Protein AF-A0AAD7Z3L7-F1 (afdb_monomer_lite)

Structure (mmCIF, N/CA/C/O backbone):
data_AF-A0AAD7Z3L7-F1
#
_entry.id   AF-A0AAD7Z3L7-F1
#
loop_
_atom_site.group_PDB
_atom_site.id
_atom_site.type_symbol
_atom_site.label_atom_id
_atom_site.label_alt_id
_atom_site.label_comp_id
_atom_site.label_asym_id
_atom_site.label_entity_id
_atom_site.label_seq_id
_atom_site.pdbx_PDB_ins_code
_atom_site.Cartn_x
_atom_site.Cartn_y
_atom_site.Cartn_z
_atom_site.occupancy
_atom_site.B_iso_or_equiv
_atom_site.auth_seq_id
_atom_site.auth_comp_id
_atom_site.auth_asym_id
_atom_site.auth_atom_id
_atom_site.pdbx_PDB_model_num
ATOM 1 N N . MET A 1 1 ? 17.296 25.401 5.928 1.00 45.88 1 MET A N 1
ATOM 2 C CA . MET A 1 1 ? 17.679 24.750 7.196 1.00 45.88 1 MET A CA 1
ATOM 3 C C . MET A 1 1 ? 16.437 24.711 8.078 1.00 45.88 1 MET A C 1
ATOM 5 O O . MET A 1 1 ? 16.164 25.673 8.778 1.00 45.88 1 MET A O 1
ATOM 9 N N . SER A 1 2 ? 15.615 23.672 7.955 1.00 45.41 2 SER A N 1
ATOM 10 C CA . SER A 1 2 ? 14.399 23.488 8.762 1.00 45.41 2 SER A CA 1
ATOM 11 C C . SER A 1 2 ? 14.675 22.335 9.730 1.00 45.41 2 SER A C 1
ATOM 13 O O . SER A 1 2 ? 15.029 21.252 9.259 1.00 45.41 2 SER A O 1
ATOM 15 N N . PRO A 1 3 ? 14.619 22.545 11.057 1.00 53.97 3 PRO A N 1
ATOM 16 C CA . PRO A 1 3 ? 15.064 21.536 12.001 1.00 53.97 3 PRO A CA 1
ATOM 17 C C . PRO A 1 3 ? 14.051 20.392 12.039 1.00 53.97 3 PRO A C 1
ATOM 19 O O . PRO A 1 3 ? 12.862 20.585 12.287 1.00 53.97 3 PRO A O 1
ATOM 22 N N . PHE A 1 4 ? 14.550 19.188 11.788 1.00 55.22 4 PHE A N 1
ATOM 23 C CA . PHE A 1 4 ? 13.858 17.933 12.037 1.00 55.22 4 PHE A CA 1
ATOM 24 C C . PHE A 1 4 ? 13.775 17.763 13.564 1.00 55.22 4 PHE A C 1
ATOM 26 O O . PHE A 1 4 ? 14.717 17.291 14.196 1.00 55.22 4 PHE A O 1
ATOM 33 N N . PHE A 1 5 ? 12.703 18.255 14.187 1.00 54.16 5 PHE A N 1
ATOM 34 C CA . PHE A 1 5 ? 12.500 18.140 15.631 1.00 54.16 5 PHE A CA 1
ATOM 35 C C . PHE A 1 5 ? 11.645 16.909 15.938 1.00 54.16 5 PHE A C 1
ATOM 37 O O . PHE A 1 5 ? 10.453 16.888 15.638 1.00 54.16 5 PHE A O 1
ATOM 44 N N . PHE A 1 6 ? 12.256 15.893 16.553 1.00 53.88 6 PHE A N 1
ATOM 45 C CA . PHE A 1 6 ? 11.548 14.761 17.154 1.00 53.88 6 PHE A CA 1
ATOM 46 C C . PHE A 1 6 ? 11.701 14.816 18.683 1.00 53.88 6 PHE A C 1
ATOM 48 O O . PHE A 1 6 ? 12.828 14.719 19.174 1.00 53.88 6 PHE A O 1
ATOM 55 N N . PRO A 1 7 ? 10.606 14.986 19.448 1.00 62.03 7 PRO A N 1
ATOM 56 C CA . PRO A 1 7 ? 10.665 15.108 20.897 1.00 62.03 7 PRO A CA 1
ATOM 57 C C . PRO A 1 7 ? 10.422 13.776 21.625 1.00 62.03 7 PRO A C 1
ATOM 59 O O . PRO A 1 7 ? 9.556 12.997 21.249 1.00 62.03 7 PRO A O 1
ATOM 62 N N . VAL A 1 8 ? 11.140 13.617 22.744 1.00 56.88 8 VAL A N 1
ATOM 63 C CA . VAL A 1 8 ? 10.835 12.777 23.923 1.00 56.88 8 VAL A CA 1
ATOM 64 C C . VAL A 1 8 ? 10.897 11.246 23.743 1.00 56.88 8 VAL A C 1
ATOM 66 O O . VAL A 1 8 ? 10.131 10.625 23.013 1.00 56.88 8 VAL A O 1
ATOM 69 N N . ARG A 1 9 ? 11.789 10.607 24.523 1.00 57.38 9 ARG A N 1
ATOM 70 C CA . ARG A 1 9 ? 11.833 9.143 24.686 1.00 57.38 9 ARG A CA 1
ATOM 71 C C . ARG A 1 9 ? 10.547 8.662 25.365 1.00 57.38 9 ARG A C 1
ATOM 73 O O . ARG A 1 9 ? 10.254 9.098 26.473 1.00 57.38 9 ARG A O 1
ATOM 80 N N . GLY A 1 10 ? 9.816 7.756 24.718 1.00 57.53 10 GLY A N 1
ATOM 81 C CA . GLY A 1 10 ? 8.601 7.140 25.271 1.00 57.53 10 GLY A CA 1
ATOM 82 C C . GLY A 1 10 ? 7.510 6.846 24.241 1.00 57.53 10 GLY A C 1
ATOM 83 O O . GLY A 1 10 ? 6.602 6.078 24.525 1.00 57.53 10 GLY A O 1
ATOM 84 N N . TYR A 1 11 ? 7.621 7.398 23.035 1.00 57.16 11 TYR A N 1
ATOM 85 C CA . TYR A 1 11 ? 6.714 7.106 21.933 1.00 57.16 11 TYR A CA 1
ATOM 86 C C . TYR A 1 11 ? 7.459 6.321 20.854 1.00 57.16 11 TYR A C 1
ATOM 88 O O . TYR A 1 11 ? 8.129 6.899 20.001 1.00 57.16 11 TYR A O 1
ATOM 96 N N . SER A 1 12 ? 7.304 4.998 20.840 1.00 61.22 12 SER A N 1
ATOM 97 C CA . SER A 1 12 ? 7.389 4.209 19.605 1.00 61.22 12 SER A CA 1
ATOM 98 C C . SER A 1 12 ? 6.189 4.590 18.729 1.00 61.22 12 SER A C 1
ATOM 100 O O . SER A 1 12 ? 5.254 3.828 18.540 1.00 61.22 12 SER A O 1
ATOM 102 N N . PHE A 1 13 ? 6.151 5.846 18.281 1.00 58.28 13 PHE A N 1
ATOM 103 C CA . PHE A 1 13 ? 5.118 6.352 17.392 1.00 58.28 13 PHE A CA 1
ATOM 104 C C . PHE A 1 13 ? 5.705 6.437 15.998 1.00 58.28 13 PHE A C 1
ATOM 106 O O . PHE A 1 13 ? 6.013 7.513 15.481 1.00 58.28 13 PHE A O 1
ATOM 113 N N . LEU A 1 14 ? 5.928 5.265 15.411 1.00 68.25 14 LEU A N 1
ATOM 114 C CA . LEU A 1 14 ? 6.297 5.193 14.015 1.00 68.25 14 LEU A CA 1
ATOM 115 C C . LEU A 1 14 ? 5.031 5.492 13.202 1.00 68.25 14 LEU A C 1
ATOM 117 O O . LEU A 1 14 ? 3.999 4.857 13.416 1.00 68.25 14 LEU A O 1
ATOM 121 N N . PRO A 1 15 ? 5.069 6.441 12.253 1.00 67.31 15 PRO A N 1
ATOM 122 C CA . PRO A 1 15 ? 3.942 6.699 11.359 1.00 67.31 15 PRO A CA 1
ATOM 123 C C . PRO A 1 15 ? 3.438 5.429 10.651 1.00 67.31 15 PRO A C 1
ATOM 125 O O . PRO A 1 15 ? 2.247 5.317 10.365 1.00 67.31 15 PRO A O 1
ATOM 128 N N . ALA A 1 16 ? 4.331 4.457 10.433 1.00 67.88 16 ALA A N 1
ATOM 129 C CA . ALA A 1 16 ? 4.010 3.133 9.911 1.00 67.88 16 ALA A CA 1
ATOM 130 C C . ALA A 1 16 ? 3.037 2.347 10.813 1.00 67.88 16 ALA A C 1
ATOM 132 O O . ALA A 1 16 ? 2.103 1.734 10.301 1.00 67.88 16 ALA A O 1
ATOM 133 N N . ASP A 1 17 ? 3.179 2.431 12.138 1.00 76.12 17 ASP A N 1
ATOM 134 C CA . ASP A 1 17 ? 2.327 1.707 13.092 1.00 76.12 17 ASP A CA 1
ATOM 135 C C . ASP A 1 17 ? 0.894 2.252 13.076 1.00 76.12 17 ASP A C 1
ATOM 137 O O . ASP A 1 17 ? -0.078 1.501 13.166 1.00 76.12 17 ASP A O 1
ATOM 141 N N . ARG A 1 18 ? 0.741 3.570 12.882 1.00 77.31 18 ARG A N 1
ATOM 142 C CA . ARG A 1 18 ? -0.578 4.197 12.703 1.00 77.31 18 ARG A CA 1
ATOM 143 C C . ARG A 1 18 ? -1.270 3.664 11.449 1.00 77.31 18 ARG A C 1
ATOM 145 O O . ARG A 1 18 ? -2.460 3.362 11.501 1.00 77.31 18 ARG A O 1
ATOM 152 N N . ILE A 1 19 ? -0.542 3.563 10.337 1.00 78.38 19 ILE A N 1
ATOM 153 C CA . ILE A 1 19 ? -1.070 3.010 9.085 1.00 78.38 19 ILE A CA 1
ATOM 154 C C . ILE A 1 19 ? -1.480 1.549 9.292 1.00 78.38 19 ILE A C 1
ATOM 156 O O . ILE A 1 19 ? -2.580 1.172 8.900 1.00 78.38 19 ILE A O 1
ATOM 160 N N . PHE A 1 20 ? -0.659 0.761 9.992 1.00 78.38 20 PHE A N 1
ATOM 161 C CA . PHE A 1 20 ? -0.961 -0.637 10.292 1.00 78.38 20 PHE A CA 1
ATOM 162 C C . PHE A 1 20 ? -2.256 -0.797 11.100 1.00 78.38 20 PHE A C 1
ATOM 164 O O . PHE A 1 20 ? -3.117 -1.586 10.720 1.00 78.38 20 PHE A O 1
ATOM 171 N N . GLY A 1 21 ? -2.455 0.009 12.148 1.00 83.00 21 GLY A N 1
ATOM 172 C CA . GLY A 1 21 ? -3.689 -0.023 12.940 1.00 83.00 21 GLY A CA 1
AT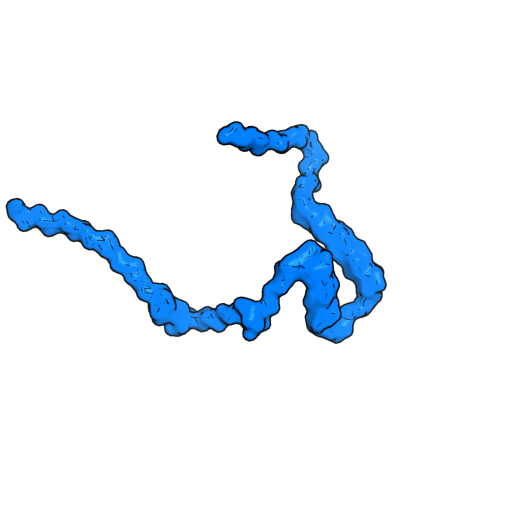OM 173 C C . GLY A 1 21 ? -4.940 0.405 12.158 1.00 83.00 21 GLY A C 1
ATOM 174 O O . GLY A 1 21 ? -6.028 -0.131 12.378 1.00 83.00 21 GLY A O 1
ATOM 175 N N . ILE A 1 22 ? -4.805 1.343 11.212 1.00 83.62 22 ILE A N 1
ATOM 176 C CA . ILE A 1 22 ? -5.900 1.728 10.304 1.00 83.62 22 ILE A CA 1
ATOM 177 C C . ILE A 1 22 ? -6.249 0.557 9.382 1.00 83.62 22 ILE A C 1
ATOM 179 O O . ILE A 1 22 ? -7.427 0.213 9.266 1.00 83.62 22 ILE A O 1
ATOM 183 N N . THR A 1 23 ? -5.244 -0.081 8.779 1.00 83.25 23 THR A N 1
ATOM 184 C CA . THR A 1 23 ? -5.433 -1.256 7.920 1.00 83.25 23 THR A CA 1
ATOM 185 C C . THR A 1 23 ? -6.076 -2.401 8.688 1.00 83.25 23 THR A C 1
ATOM 187 O O . THR A 1 23 ? -7.057 -2.966 8.221 1.00 83.25 23 THR A O 1
ATOM 190 N N . GLU A 1 24 ? -5.596 -2.708 9.895 1.00 84.38 24 GLU A N 1
ATOM 191 C CA . GLU A 1 24 ? -6.135 -3.783 10.731 1.00 84.38 24 GLU A CA 1
ATOM 192 C C . GLU A 1 24 ? -7.612 -3.546 11.083 1.00 84.38 24 GLU A C 1
ATOM 194 O O . GLU A 1 24 ? -8.435 -4.461 11.020 1.00 84.38 24 GLU A O 1
ATOM 199 N N . LYS A 1 25 ? -7.986 -2.298 11.394 1.00 85.69 25 LYS A N 1
ATOM 200 C CA . LYS A 1 25 ? -9.383 -1.928 11.653 1.00 85.69 25 LYS A CA 1
ATOM 201 C C . LYS A 1 25 ? -10.273 -2.119 10.422 1.00 85.69 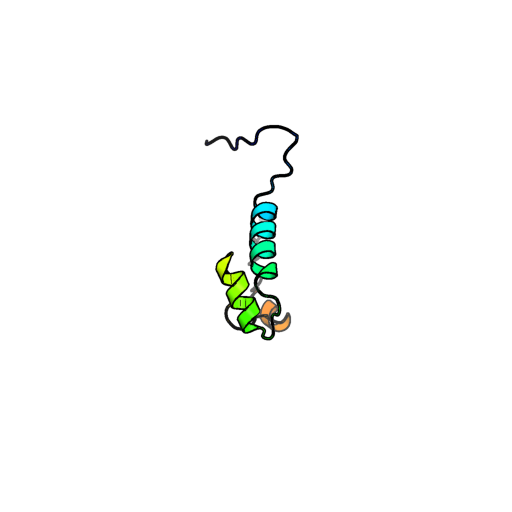25 LYS A C 1
ATOM 203 O O . LYS A 1 25 ? -11.426 -2.519 10.579 1.00 85.69 25 LYS A O 1
ATOM 208 N N . GLN A 1 26 ? -9.772 -1.812 9.226 1.00 83.31 26 GLN A N 1
ATOM 209 C CA . GLN A 1 26 ? -10.510 -2.026 7.976 1.00 83.31 26 GLN A CA 1
ATOM 210 C C . GLN A 1 26 ? -10.594 -3.512 7.620 1.00 83.31 26 GLN A C 1
ATOM 212 O O . GLN A 1 26 ? -11.657 -3.990 7.233 1.00 83.31 26 GLN A O 1
ATOM 217 N N . LEU A 1 27 ? -9.514 -4.261 7.832 1.00 83.31 27 LEU A N 1
ATOM 218 C CA . LEU A 1 27 ? -9.474 -5.700 7.613 1.00 83.31 27 LEU A CA 1
ATOM 219 C C . LEU A 1 27 ? -10.482 -6.419 8.514 1.00 83.31 27 LEU A C 1
ATOM 221 O O . LEU A 1 27 ? -11.261 -7.228 8.039 1.00 83.31 27 LEU A O 1
ATOM 225 N N . ARG A 1 28 ? -10.569 -6.040 9.794 1.00 83.69 28 ARG A N 1
ATOM 226 C CA . ARG A 1 28 ? -11.525 -6.624 10.750 1.00 83.69 28 ARG A CA 1
ATOM 227 C C . ARG A 1 28 ? -12.998 -6.397 10.377 1.00 83.69 28 ARG A C 1
ATOM 229 O O . ARG A 1 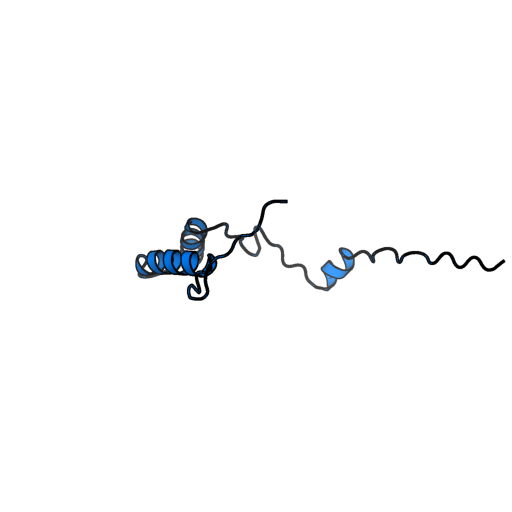28 ? -13.863 -7.116 10.864 1.00 83.69 28 ARG A O 1
ATOM 236 N N . ARG A 1 29 ? -13.302 -5.389 9.552 1.00 83.00 29 ARG A N 1
ATOM 237 C CA . ARG A 1 29 ? -14.664 -5.137 9.044 1.00 83.00 29 ARG A CA 1
ATOM 238 C C . ARG A 1 29 ? -15.023 -6.037 7.865 1.00 83.00 29 ARG A C 1
ATOM 240 O O . ARG A 1 29 ? -16.203 -6.300 7.661 1.00 83.00 29 ARG A O 1
ATOM 247 N N . ASN A 1 30 ? -14.025 -6.505 7.123 1.00 78.56 30 ASN A N 1
ATOM 248 C CA . ASN A 1 30 ? -14.186 -7.427 6.009 1.00 78.56 30 ASN A CA 1
ATOM 249 C C . ASN A 1 30 ? -13.912 -8.843 6.529 1.00 78.56 30 ASN A C 1
ATOM 251 O O . ASN A 1 30 ? -12.770 -9.288 6.573 1.00 78.56 30 ASN A O 1
ATOM 255 N N . SER A 1 31 ? -14.967 -9.517 7.001 1.00 71.75 31 SER A N 1
ATOM 256 C CA . SER A 1 31 ? -14.863 -10.819 7.682 1.00 71.75 31 SER A CA 1
ATOM 257 C C . SER A 1 31 ? -14.181 -11.894 6.831 1.00 71.75 31 SER A C 1
ATOM 259 O O . SER A 1 31 ? -13.570 -12.803 7.387 1.00 71.75 31 SER A O 1
ATOM 261 N N . GLU A 1 32 ? -14.279 -11.792 5.505 1.00 77.88 32 GLU A N 1
ATOM 262 C CA . GLU A 1 32 ? -13.648 -12.701 4.555 1.00 77.88 32 GLU A CA 1
ATOM 263 C C . GLU A 1 32 ? -13.156 -11.909 3.340 1.00 77.88 32 GLU A C 1
ATOM 265 O O . GLU A 1 32 ? -13.861 -11.041 2.826 1.00 77.88 32 GLU A O 1
ATOM 270 N N . ILE A 1 33 ? -11.937 -12.212 2.889 1.00 80.38 33 ILE A N 1
ATOM 271 C CA . ILE A 1 33 ? -11.391 -11.746 1.612 1.00 80.38 33 ILE A CA 1
ATOM 272 C C . ILE A 1 33 ? -11.339 -12.976 0.713 1.00 80.38 33 ILE A C 1
ATOM 274 O O . ILE A 1 33 ? -10.527 -13.874 0.941 1.00 80.38 33 ILE A O 1
ATOM 278 N N . LEU A 1 34 ? -12.242 -13.040 -0.262 1.00 77.69 34 LEU A N 1
ATOM 279 C CA . LEU A 1 34 ? -12.426 -14.220 -1.111 1.00 77.69 34 LEU A CA 1
ATOM 280 C C . LEU A 1 34 ? -11.594 -14.136 -2.393 1.00 77.69 34 LEU A C 1
ATOM 282 O O . LEU A 1 34 ? -11.186 -15.169 -2.924 1.00 77.69 34 LEU A O 1
ATOM 286 N N . THR A 1 35 ? -11.315 -12.924 -2.881 1.00 83.19 35 THR A N 1
ATOM 287 C CA . THR A 1 35 ? -10.580 -12.716 -4.132 1.00 83.19 35 THR A CA 1
ATOM 288 C C . THR A 1 35 ? -9.345 -11.834 -3.960 1.00 83.19 35 THR A C 1
ATOM 290 O O . THR A 1 35 ? -9.204 -11.067 -3.006 1.00 83.19 35 THR A O 1
ATOM 293 N N . SER A 1 36 ? -8.402 -11.956 -4.899 1.00 81.00 36 SER A N 1
ATOM 294 C CA . SER A 1 36 ? -7.212 -11.099 -4.928 1.00 81.00 36 SER A CA 1
ATOM 295 C C . SER A 1 36 ? -7.543 -9.639 -5.251 1.00 81.00 36 SER A C 1
ATOM 297 O O . SER A 1 36 ? -6.798 -8.758 -4.827 1.00 81.00 36 SER A O 1
ATOM 299 N N . ASP A 1 37 ? -8.647 -9.382 -5.954 1.00 81.75 37 ASP A N 1
ATOM 300 C CA . ASP A 1 37 ? -9.132 -8.030 -6.238 1.00 81.75 37 ASP A CA 1
ATOM 301 C C . ASP A 1 37 ? -9.654 -7.350 -4.965 1.00 81.75 37 ASP A C 1
ATOM 303 O O . ASP A 1 37 ? -9.230 -6.236 -4.663 1.00 81.75 37 ASP A O 1
ATOM 307 N N . ASP A 1 38 ? -10.436 -8.058 -4.138 1.00 81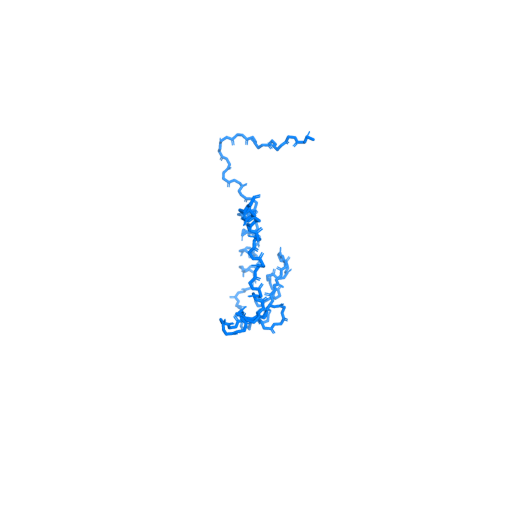.38 38 ASP A N 1
ATOM 308 C CA . ASP A 1 38 ? -10.909 -7.541 -2.839 1.00 81.38 38 ASP A CA 1
ATOM 309 C C . ASP A 1 38 ? -9.734 -7.110 -1.946 1.00 81.38 38 ASP A C 1
ATOM 311 O O . ASP A 1 38 ? -9.764 -6.078 -1.270 1.00 81.38 38 ASP A O 1
ATOM 315 N N . TYR A 1 39 ? -8.650 -7.890 -1.968 1.00 82.50 39 TYR A N 1
ATOM 316 C CA . TYR A 1 39 ? -7.423 -7.542 -1.261 1.00 82.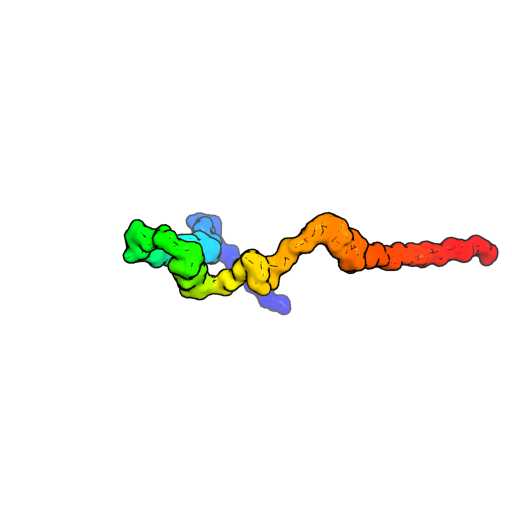50 39 TYR A CA 1
ATOM 317 C C . TYR A 1 39 ? -6.822 -6.239 -1.806 1.00 82.50 39 TYR A C 1
ATOM 319 O O . TYR A 1 39 ? -6.455 -5.352 -1.038 1.00 82.50 39 TYR A O 1
ATOM 327 N N . GLN A 1 40 ? -6.736 -6.076 -3.126 1.00 82.94 40 GLN A N 1
ATOM 328 C CA . GLN A 1 40 ? -6.187 -4.857 -3.722 1.00 82.94 40 GLN A CA 1
ATOM 329 C C . GLN A 1 40 ? -7.022 -3.619 -3.384 1.00 82.94 40 GLN A C 1
ATOM 331 O O . GLN A 1 40 ? -6.440 -2.593 -3.034 1.00 82.94 40 GLN A O 1
ATOM 336 N N . GLU A 1 41 ? -8.350 -3.714 -3.411 1.00 83.69 41 GLU A N 1
ATOM 337 C CA . GLU A 1 41 ? -9.248 -2.600 -3.081 1.00 83.69 41 GLU A CA 1
ATOM 338 C C . GLU A 1 41 ? -9.082 -2.123 -1.628 1.00 83.69 41 GLU A C 1
ATOM 340 O O . GLU A 1 41 ? -8.967 -0.919 -1.354 1.00 83.69 41 GLU A O 1
ATOM 345 N N . ILE A 1 42 ? -8.978 -3.060 -0.680 1.00 82.56 42 ILE A N 1
ATOM 346 C CA . ILE A 1 42 ? -8.785 -2.733 0.740 1.00 82.56 42 ILE A CA 1
ATOM 347 C C . ILE A 1 42 ? -7.468 -1.976 0.944 1.00 82.56 42 ILE A C 1
ATOM 349 O O . ILE A 1 42 ? -7.431 -0.955 1.637 1.00 82.56 42 ILE A O 1
ATOM 353 N N . TYR A 1 43 ? -6.382 -2.437 0.322 1.00 82.06 43 TYR A N 1
ATOM 354 C CA . TYR A 1 43 ? -5.073 -1.804 0.487 1.00 82.06 43 TYR A CA 1
ATOM 355 C C . TYR A 1 43 ? -4.937 -0.497 -0.308 1.00 82.06 43 TYR A C 1
ATOM 357 O O . TYR A 1 43 ? -4.264 0.420 0.169 1.00 82.06 43 TYR A O 1
ATOM 365 N N . GLN A 1 44 ? -5.627 -0.356 -1.446 1.00 84.81 44 GLN A N 1
ATOM 366 C CA . GLN A 1 44 ? -5.716 0.910 -2.191 1.00 84.81 44 GLN A CA 1
ATOM 367 C C . GLN A 1 44 ? -6.367 2.023 -1.366 1.00 84.81 44 GLN A C 1
ATOM 369 O O . GLN A 1 44 ? -6.025 3.195 -1.511 1.00 84.81 44 GLN A O 1
ATOM 374 N N . THR A 1 45 ? -7.272 1.664 -0.455 1.00 81.56 45 THR A N 1
ATOM 375 C CA . THR A 1 45 ? -7.929 2.628 0.436 1.00 81.56 45 THR A CA 1
ATOM 376 C C . THR A 1 45 ? -6.955 3.243 1.451 1.00 81.56 45 THR A C 1
ATOM 378 O O . THR A 1 45 ? -7.167 4.359 1.926 1.00 81.56 45 THR A O 1
ATOM 381 N N . VAL A 1 46 ? -5.880 2.531 1.803 1.00 81.38 46 VAL A N 1
ATOM 382 C CA . VAL A 1 46 ? -4.903 2.972 2.811 1.00 81.38 46 VAL A CA 1
ATOM 383 C C . VAL A 1 46 ? -3.680 3.638 2.177 1.00 81.38 46 VAL A C 1
ATOM 385 O O . VAL A 1 46 ? -3.053 4.503 2.794 1.00 81.38 46 VAL A O 1
ATOM 388 N N . GLY A 1 47 ? -3.332 3.273 0.945 1.00 79.94 47 GLY A N 1
ATOM 389 C CA . GLY A 1 47 ? -2.183 3.841 0.257 1.00 79.94 47 GLY A CA 1
ATOM 390 C C . GLY A 1 47 ? -2.095 3.439 -1.209 1.00 79.94 47 GLY A C 1
ATOM 391 O O . GLY A 1 47 ? -2.963 2.768 -1.753 1.00 79.94 47 GLY A O 1
ATOM 392 N N . SER A 1 48 ? -1.014 3.859 -1.863 1.00 82.69 48 SER A N 1
ATOM 393 C CA . SER A 1 48 ? -0.782 3.526 -3.268 1.00 82.69 48 SER A CA 1
ATOM 394 C C . SER A 1 48 ? -0.290 2.084 -3.406 1.00 82.69 48 SER A C 1
ATOM 396 O O . SER A 1 48 ? 0.817 1.751 -2.973 1.00 82.69 48 SER A O 1
ATOM 398 N N . VAL A 1 49 ? -1.115 1.228 -4.007 1.00 82.94 49 VAL A N 1
ATOM 399 C CA . VAL A 1 49 ? -0.796 -0.179 -4.278 1.00 82.94 49 VAL A CA 1
ATOM 400 C C . VAL A 1 49 ? -0.355 -0.318 -5.728 1.00 82.94 49 VAL A C 1
ATOM 402 O O . VAL A 1 49 ? -1.044 0.146 -6.630 1.00 82.94 49 VAL A O 1
ATOM 405 N N . HIS A 1 50 ? 0.779 -0.983 -5.942 1.00 82.56 50 HIS A N 1
ATOM 406 C CA . HIS A 1 50 ? 1.290 -1.305 -7.273 1.00 82.56 50 HIS A CA 1
ATOM 407 C C . HIS A 1 50 ? 1.190 -2.810 -7.492 1.00 82.56 50 HIS A C 1
ATOM 409 O O . HIS A 1 50 ? 1.638 -3.596 -6.653 1.00 82.56 50 HIS A O 1
ATOM 415 N N . VAL A 1 51 ? 0.607 -3.214 -8.616 1.00 82.12 51 VAL A N 1
ATOM 416 C CA . VAL A 1 51 ? 0.334 -4.618 -8.917 1.00 82.12 51 VAL A CA 1
ATOM 417 C C . VAL A 1 51 ? 1.475 -5.213 -9.735 1.00 82.12 51 VAL A C 1
ATOM 419 O O . VAL A 1 51 ? 1.865 -4.701 -10.791 1.00 82.12 51 VAL A O 1
ATOM 422 N N . LEU A 1 52 ? 2.003 -6.340 -9.256 1.00 80.31 52 LEU A N 1
ATOM 423 C CA . LEU A 1 52 ? 3.022 -7.108 -9.962 1.00 80.31 52 LEU A CA 1
ATOM 424 C C . LEU A 1 52 ? 2.451 -7.661 -11.275 1.00 80.31 52 LEU A C 1
ATOM 426 O O . LEU A 1 52 ? 1.400 -8.292 -11.285 1.00 80.31 52 LEU A O 1
ATOM 430 N N . GLY A 1 53 ? 3.142 -7.425 -12.387 1.00 77.50 53 GLY A N 1
ATOM 431 C CA . GLY A 1 53 ? 2.705 -7.805 -13.732 1.00 77.50 53 GLY A CA 1
ATOM 432 C C . GLY A 1 53 ? 1.908 -6.724 -14.470 1.00 77.50 53 GLY A C 1
ATOM 433 O O . GLY A 1 53 ? 1.873 -6.761 -15.698 1.00 77.50 53 GLY A O 1
ATOM 434 N N . LYS A 1 54 ? 1.339 -5.739 -13.759 1.00 79.12 54 LYS A N 1
ATOM 435 C CA . LYS A 1 54 ? 0.662 -4.578 -14.360 1.00 79.12 54 LYS A CA 1
ATOM 436 C C . LYS A 1 54 ? 1.541 -3.335 -14.287 1.00 79.12 54 LYS A C 1
ATOM 438 O O . LYS A 1 54 ? 1.985 -2.832 -15.314 1.00 79.12 54 LYS A O 1
ATOM 443 N N . ASP A 1 55 ? 1.839 -2.893 -13.070 1.00 82.38 55 ASP A N 1
ATOM 444 C CA . ASP A 1 55 ? 2.638 -1.693 -12.826 1.00 82.38 55 ASP A CA 1
ATOM 445 C C . ASP A 1 55 ? 4.124 -2.041 -12.761 1.00 82.38 55 ASP A C 1
ATOM 447 O O . ASP A 1 55 ? 4.982 -1.295 -13.237 1.00 82.38 55 ASP A O 1
ATOM 451 N N . TRP A 1 56 ? 4.444 -3.192 -12.164 1.00 80.12 56 TRP A N 1
ATOM 452 C CA . TRP A 1 56 ? 5.819 -3.642 -11.976 1.00 80.12 56 TRP A CA 1
ATOM 453 C C . TRP A 1 56 ? 6.112 -4.864 -12.832 1.00 80.12 56 TRP A C 1
ATOM 455 O O . TRP A 1 56 ? 5.489 -5.915 -12.688 1.00 80.12 56 TRP A O 1
ATOM 465 N N . VAL A 1 57 ? 7.112 -4.738 -13.702 1.00 78.69 57 VAL A N 1
ATOM 466 C CA . VAL A 1 57 ? 7.568 -5.831 -14.561 1.00 78.69 57 VAL A CA 1
ATOM 467 C C . VAL A 1 57 ? 8.779 -6.500 -13.926 1.00 78.69 57 VAL A C 1
ATOM 469 O O . VAL A 1 57 ? 9.825 -5.873 -13.741 1.00 78.69 57 VAL A O 1
ATOM 472 N N . VAL A 1 58 ? 8.661 -7.794 -13.634 1.00 76.19 58 VAL A N 1
ATOM 473 C CA . VAL A 1 58 ? 9.791 -8.605 -13.170 1.00 76.19 58 VAL A CA 1
ATOM 474 C C . VAL A 1 58 ? 10.703 -8.886 -14.358 1.00 76.19 58 VAL A C 1
ATOM 476 O O . VAL A 1 58 ? 10.335 -9.601 -15.288 1.00 76.19 58 VAL A O 1
ATOM 479 N N . LYS A 1 59 ? 11.906 -8.311 -14.340 1.00 74.12 59 LYS A N 1
ATOM 480 C CA . LYS A 1 59 ? 12.933 -8.596 -15.347 1.00 74.12 59 LYS A CA 1
ATOM 481 C C . LYS A 1 59 ? 13.811 -9.744 -14.867 1.00 74.12 59 LYS A C 1
ATOM 483 O O . LYS A 1 59 ? 14.349 -9.702 -13.764 1.00 74.12 59 LYS A O 1
ATOM 488 N N . ASN A 1 60 ? 13.998 -10.746 -15.719 1.00 79.12 60 ASN A N 1
ATOM 489 C CA . ASN A 1 60 ? 14.938 -11.830 -15.457 1.00 79.12 60 ASN A CA 1
ATOM 490 C C . ASN A 1 60 ? 16.387 -11.329 -15.520 1.00 79.12 60 ASN A C 1
ATOM 492 O O . ASN A 1 60 ? 16.691 -10.351 -16.203 1.00 79.12 60 ASN A O 1
ATOM 496 N N . TYR A 1 61 ? 17.317 -12.049 -14.884 1.00 73.62 61 TYR A N 1
ATOM 497 C CA . TYR A 1 61 ? 18.744 -11.688 -14.875 1.00 73.62 61 TYR A CA 1
ATOM 498 C C . TYR A 1 61 ? 19.346 -11.560 -16.288 1.00 73.62 61 TYR A C 1
ATOM 500 O O . TYR A 1 61 ? 20.209 -10.715 -16.530 1.00 73.62 61 TYR A O 1
ATOM 508 N N . LYS A 1 62 ? 18.851 -12.359 -17.245 1.00 72.19 62 LYS A N 1
ATOM 509 C CA . LYS A 1 62 ? 19.253 -12.298 -18.660 1.00 72.19 62 LYS A CA 1
ATOM 510 C C . LYS A 1 62 ? 18.809 -11.005 -19.349 1.00 72.19 62 LYS A C 1
ATOM 512 O O . LYS A 1 62 ? 19.487 -10.540 -20.260 1.00 72.19 62 LYS A O 1
ATOM 517 N N . ASP A 1 63 ? 17.695 -10.422 -18.915 1.00 70.31 63 ASP A N 1
ATOM 518 C CA . ASP A 1 63 ? 17.173 -9.159 -19.445 1.00 70.31 63 ASP A CA 1
ATOM 519 C C . ASP A 1 63 ? 17.741 -7.955 -18.691 1.00 70.31 63 ASP A C 1
ATOM 521 O O . ASP A 1 63 ? 17.941 -6.884 -19.268 1.00 70.31 63 ASP A O 1
ATOM 525 N N . LEU A 1 64 ? 18.097 -8.149 -17.419 1.00 68.31 64 LEU A N 1
ATOM 526 C CA . LEU A 1 64 ? 18.804 -7.162 -16.616 1.00 68.31 64 LEU A CA 1
ATOM 527 C C . LEU A 1 64 ? 20.204 -6.880 -17.178 1.00 68.31 64 LEU A C 1
ATOM 529 O O . LEU A 1 64 ? 20.590 -5.717 -17.251 1.00 68.31 64 LEU A O 1
ATOM 533 N N . SER A 1 65 ? 20.936 -7.900 -17.649 1.00 67.75 65 SER A N 1
ATOM 534 C CA . SER A 1 65 ? 22.272 -7.710 -18.244 1.00 67.75 65 SER A CA 1
ATOM 535 C C . SER A 1 65 ? 22.252 -6.857 -19.520 1.00 67.75 65 SER A C 1
ATOM 537 O O . SER A 1 65 ? 23.209 -6.138 -19.799 1.00 67.75 65 SER A O 1
ATOM 539 N N . LYS A 1 66 ? 21.142 -6.881 -20.271 1.00 67.56 66 LYS A N 1
ATOM 540 C CA . LYS A 1 66 ? 20.935 -6.038 -21.460 1.00 67.56 66 LYS A CA 1
ATOM 541 C C . LYS A 1 66 ? 20.628 -4.585 -21.095 1.00 67.56 66 LYS A C 1
ATOM 543 O O . LYS A 1 66 ? 20.983 -3.678 -21.846 1.00 67.56 66 LYS A O 1
ATOM 548 N N . HIS A 1 67 ? 19.948 -4.367 -19.967 1.00 66.38 67 HIS A N 1
ATOM 549 C CA . HIS A 1 67 ? 19.529 -3.041 -19.510 1.00 66.38 67 HIS A CA 1
ATOM 550 C C . HIS A 1 67 ? 20.621 -2.330 -18.698 1.00 66.38 67 HIS A C 1
ATOM 552 O O . HIS A 1 67 ? 20.846 -1.136 -18.879 1.00 66.38 67 HIS A O 1
ATOM 558 N N . CYS A 1 68 ? 21.372 -3.076 -17.885 1.00 62.62 68 CYS A N 1
ATOM 559 C CA . CYS A 1 68 ? 22.619 -2.630 -17.272 1.00 62.62 68 CYS A CA 1
ATOM 560 C C . CYS A 1 68 ? 23.732 -2.598 -18.327 1.00 62.62 68 CYS A C 1
ATOM 562 O O . CYS A 1 68 ? 24.681 -3.383 -18.295 1.00 62.62 68 CYS A O 1
ATOM 564 N N . LYS A 1 69 ? 23.646 -1.670 -19.287 1.00 62.25 69 LYS A N 1
ATOM 565 C CA . LYS A 1 69 ? 24.826 -1.305 -20.072 1.00 62.25 69 LYS A CA 1
ATOM 566 C C . LYS A 1 69 ? 25.837 -0.720 -19.096 1.00 62.25 69 LYS A C 1
ATOM 568 O O . LYS A 1 69 ? 25.634 0.372 -18.578 1.00 62.25 69 LYS A O 1
ATOM 573 N N . LYS A 1 70 ? 26.880 -1.512 -18.832 1.00 59.94 70 LYS A N 1
ATOM 574 C CA . LYS A 1 70 ? 28.100 -1.192 -18.083 1.00 59.94 70 LYS A CA 1
ATOM 575 C C . LYS A 1 70 ? 28.321 0.325 -18.069 1.00 59.94 70 LYS A C 1
ATOM 577 O O . LYS A 1 70 ? 28.556 0.899 -19.135 1.00 59.94 70 LYS A O 1
ATOM 582 N N . CYS A 1 71 ? 28.221 0.966 -16.898 1.00 55.25 71 CYS A N 1
ATOM 583 C CA . CYS A 1 71 ? 28.698 2.338 -16.731 1.00 55.25 71 CYS A CA 1
ATOM 584 C C . CYS A 1 71 ? 30.087 2.380 -17.368 1.00 55.25 71 CYS A C 1
ATOM 586 O O . CYS A 1 71 ? 30.938 1.564 -17.001 1.00 55.25 71 CYS A O 1
ATOM 588 N N . LYS A 1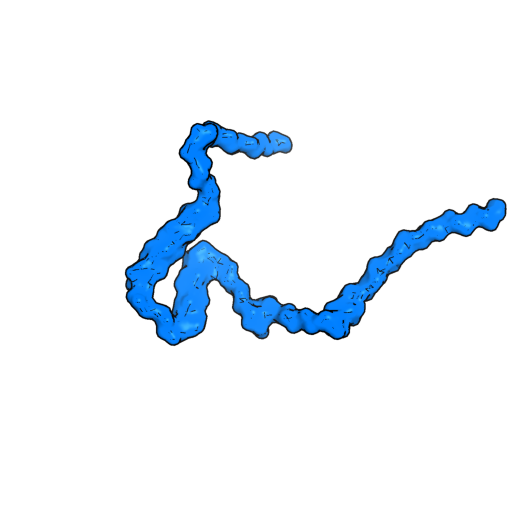 72 ? 30.283 3.223 -18.393 1.00 57.66 72 LYS A N 1
ATOM 589 C CA . LYS A 1 72 ? 31.604 3.404 -19.001 1.00 57.66 72 LYS A CA 1
ATOM 590 C C . LYS A 1 72 ? 32.535 3.728 -17.842 1.00 57.66 72 LYS A C 1
ATOM 592 O O . LYS A 1 72 ? 32.362 4.768 -17.211 1.00 57.66 72 LYS A O 1
ATOM 597 N N . GLY A 1 73 ? 33.433 2.793 -17.527 1.00 53.62 73 GLY A N 1
ATOM 598 C CA . GLY A 1 73 ? 34.434 2.991 -16.493 1.00 53.62 73 GLY A CA 1
ATOM 599 C C . GLY A 1 73 ? 35.088 4.338 -16.747 1.00 53.62 73 GLY A C 1
ATOM 600 O O . GLY A 1 73 ? 35.367 4.669 -17.904 1.00 53.62 73 GLY A O 1
ATOM 601 N N . MET A 1 74 ? 35.231 5.133 -15.689 1.00 59.19 74 MET A N 1
ATOM 602 C CA . MET A 1 74 ? 36.007 6.365 -15.727 1.00 59.19 74 MET A CA 1
ATOM 603 C C . MET A 1 74 ? 37.334 6.002 -16.396 1.00 59.19 74 MET A C 1
ATOM 605 O O . MET A 1 74 ? 38.083 5.187 -15.862 1.00 59.19 74 MET A O 1
ATOM 609 N N . LYS A 1 75 ? 37.563 6.487 -17.623 1.00 49.59 75 LYS A N 1
ATOM 610 C CA . LYS A 1 75 ? 38.838 6.275 -18.306 1.00 49.59 75 LYS A CA 1
ATOM 611 C C . LYS A 1 75 ? 39.876 7.001 -17.457 1.00 49.59 75 LYS A C 1
ATOM 613 O O . LYS A 1 75 ? 39.900 8.228 -17.468 1.00 49.59 75 LYS A O 1
ATOM 618 N N . GLY A 1 76 ? 40.667 6.247 -16.695 1.00 49.31 76 GLY A N 1
ATOM 619 C CA . GLY A 1 76 ? 41.926 6.735 -16.152 1.00 49.31 76 GLY A CA 1
ATOM 620 C C . GLY A 1 76 ? 42.753 7.218 -17.333 1.00 49.31 76 GLY A C 1
ATOM 621 O O . GLY A 1 76 ? 42.998 6.463 -18.275 1.00 49.31 76 GLY A O 1
ATOM 622 N N . ASN A 1 77 ? 43.037 8.514 -17.354 1.00 48.69 77 ASN A N 1
ATOM 623 C CA . ASN A 1 77 ? 43.878 9.124 -18.364 1.00 48.69 77 ASN A CA 1
ATOM 624 C C . ASN A 1 77 ? 45.326 8.879 -17.940 1.00 48.69 77 ASN A C 1
ATOM 626 O O . ASN A 1 77 ? 45.970 9.768 -17.390 1.00 48.69 77 ASN A O 1
ATOM 630 N N . ASP A 1 78 ? 45.805 7.656 -18.142 1.00 56.88 78 ASP A N 1
ATOM 631 C CA . ASP A 1 78 ? 47.204 7.309 -17.913 1.00 56.88 78 ASP A CA 1
ATOM 632 C C . ASP A 1 78 ? 48.005 7.750 -19.147 1.00 56.88 78 ASP A C 1
ATOM 634 O O . ASP A 1 78 ? 48.409 6.941 -19.981 1.00 56.88 78 ASP A O 1
ATOM 638 N N . ASN A 1 79 ? 48.192 9.065 -19.295 1.00 47.09 79 ASN A N 1
ATOM 639 C CA . ASN A 1 79 ? 49.184 9.603 -20.220 1.00 47.09 79 ASN A CA 1
ATOM 640 C C . ASN A 1 79 ? 50.549 9.537 -19.533 1.00 47.09 79 ASN A C 1
ATOM 642 O O . ASN A 1 79 ? 50.909 10.399 -18.736 1.00 47.09 79 ASN A O 1
ATOM 646 N N . ASN A 1 80 ? 51.273 8.468 -19.845 1.00 47.81 80 ASN A N 1
ATOM 647 C CA . ASN A 1 80 ? 52.715 8.370 -19.699 1.00 47.81 80 ASN A CA 1
ATOM 648 C C . ASN A 1 80 ? 53.351 8.934 -20.981 1.00 47.81 80 ASN A C 1
ATOM 650 O O . ASN A 1 80 ? 53.240 8.291 -22.027 1.00 47.81 80 ASN A O 1
ATOM 654 N N . ALA A 1 81 ? 53.926 10.137 -20.899 1.00 36.75 81 ALA A N 1
ATOM 655 C CA . ALA A 1 81 ? 54.991 10.680 -21.755 1.00 36.75 81 ALA A CA 1
ATOM 656 C C . ALA A 1 81 ? 55.389 12.076 -21.254 1.00 36.75 81 ALA A C 1
ATOM 658 O O . ALA A 1 81 ? 54.488 12.943 -21.173 1.00 36.75 81 ALA A O 1
#

pLDDT: mean 70.51, std 12.79, range [36.75, 85.69]

Sequence (81 aa):
MSPFFFPVRGYSFLPADRIFGITEKQLRRNSEILTSDDYQEIYQTVGSVHVLGKDWVVKNYKDLSKHCKKCKGMKGNDNNA

Secondary structure (DSSP, 8-state):
--------TT----HHHHHHHHHHHHHTTSS---SHHHHHHHHHTTS----BTTTB----HHHHHHHS-------------

Foldseek 3Di:
DDDPDDDDDDDPPDVVVVLVVVLVVLVVVVVDDPDPVSVVVSVVVSHDDDDEPPRDDDDDPVRVVVVCPDPPPPPPPPDDD

Organism: Diploptera punctata (NCBI:txid6984)

Radius of gyration: 23.71 Å; chains: 1; bounding box: 70×39×47 Å